Protein AF-A0A7L3XTP7-F1 (afdb_monomer_lite)

Foldseek 3Di:
DVVVVVVVVVVVVVVVVVVVVVVVVVVVVVVVVVVVVVVVVVVVVVVVVVVVVVVVVVVVVVVVVVVVVVVVVVCVVVVVVVVPDDDPDDDD

Organism: NCBI:txid1323832

Structure (mmCIF, N/CA/C/O backbone):
data_AF-A0A7L3XTP7-F1
#
_entry.id   AF-A0A7L3XTP7-F1
#
loop_
_atom_site.group_PDB
_atom_site.id
_atom_site.type_symbol
_atom_site.label_atom_id
_atom_site.label_alt_id
_atom_site.label_comp_id
_atom_site.label_asym_id
_atom_site.label_entity_id
_atom_site.label_seq_id
_atom_site.pdbx_PDB_ins_code
_atom_site.Cartn_x
_atom_site.Cartn_y
_atom_site.Cartn_z
_atom_site.occupancy
_atom_site.B_iso_or_equiv
_atom_site.auth_seq_id
_atom_site.auth_comp_id
_atom_site.auth_asym_id
_atom_site.auth_atom_id
_atom_site.pdbx_PDB_model_num
ATOM 1 N N . SER A 1 1 ? -38.112 1.523 33.788 1.00 68.88 1 SER A N 1
ATOM 2 C CA . SER A 1 1 ? -37.261 1.404 34.989 1.00 68.88 1 SER A CA 1
ATOM 3 C C . SER A 1 1 ? -36.040 2.297 34.810 1.00 68.88 1 SER A C 1
ATOM 5 O O . SER A 1 1 ? -35.416 2.215 33.761 1.00 68.88 1 SER A O 1
ATOM 7 N N . SER A 1 2 ? -35.721 3.172 35.771 1.00 90.19 2 SER A N 1
ATOM 8 C CA . SER A 1 2 ? -34.572 4.101 35.693 1.00 90.19 2 SER A CA 1
ATOM 9 C C . SER A 1 2 ? -33.216 3.376 35.656 1.00 90.19 2 SER A C 1
ATOM 11 O O . SER A 1 2 ? -32.289 3.844 35.001 1.00 90.19 2 SER A O 1
ATOM 13 N N . GLN A 1 3 ? -33.123 2.199 36.278 1.00 94.75 3 GLN A N 1
ATOM 14 C CA . GLN A 1 3 ? -31.917 1.362 36.282 1.00 94.75 3 GLN A CA 1
ATOM 15 C C . GLN A 1 3 ? -31.540 0.852 34.890 1.00 94.75 3 GLN A C 1
ATOM 17 O O . GLN A 1 3 ? -30.386 0.939 34.493 1.00 94.75 3 GLN A O 1
ATOM 22 N N . GLN A 1 4 ? -32.530 0.414 34.114 1.00 95.88 4 GLN A N 1
ATOM 23 C CA . GLN A 1 4 ? -32.310 -0.078 32.755 1.00 95.88 4 GLN A CA 1
ATOM 24 C C . GLN A 1 4 ? -31.802 1.032 31.820 1.00 95.88 4 GLN A C 1
ATOM 26 O O . GLN A 1 4 ? -30.951 0.789 30.972 1.00 95.88 4 GLN A O 1
ATOM 31 N N . ALA A 1 5 ? -32.277 2.270 32.005 1.00 95.88 5 ALA A N 1
ATOM 32 C CA . ALA A 1 5 ? -31.774 3.424 31.260 1.00 95.88 5 ALA A CA 1
ATOM 33 C C . ALA A 1 5 ? -30.315 3.758 31.629 1.00 95.88 5 ALA A C 1
ATOM 35 O O . ALA A 1 5 ? -29.528 4.121 30.760 1.00 95.88 5 ALA A O 1
ATOM 36 N N . LEU A 1 6 ? -29.937 3.597 32.903 1.00 96.88 6 LEU A N 1
ATOM 37 C CA . LEU A 1 6 ? -28.554 3.767 33.361 1.00 96.88 6 LEU A CA 1
ATOM 38 C C . LEU A 1 6 ? -27.615 2.689 32.806 1.00 96.88 6 LEU A C 1
ATOM 40 O O . LEU A 1 6 ? -26.496 3.006 32.415 1.00 96.88 6 LEU A O 1
ATOM 44 N N . GLU A 1 7 ? -28.056 1.434 32.753 1.00 97.38 7 GLU A N 1
ATOM 45 C CA . GLU A 1 7 ? -27.281 0.337 32.158 1.00 97.38 7 GLU A CA 1
ATOM 46 C C . GLU A 1 7 ? -27.080 0.542 30.655 1.00 97.38 7 GLU A C 1
ATOM 48 O O . GLU A 1 7 ? -25.959 0.416 30.169 1.00 97.38 7 GLU A O 1
ATOM 53 N N . GLN A 1 8 ? -28.126 0.959 29.934 1.00 96.94 8 GLN A N 1
ATOM 54 C CA . GLN A 1 8 ? -28.017 1.309 28.515 1.00 96.94 8 GLN A CA 1
ATOM 55 C C . GLN A 1 8 ? -27.063 2.483 28.277 1.00 96.94 8 GLN A C 1
ATOM 57 O O . GLN A 1 8 ? -26.249 2.429 27.360 1.00 96.94 8 GLN A O 1
ATOM 62 N N . ALA A 1 9 ? -27.119 3.522 29.115 1.00 96.81 9 ALA A N 1
ATOM 63 C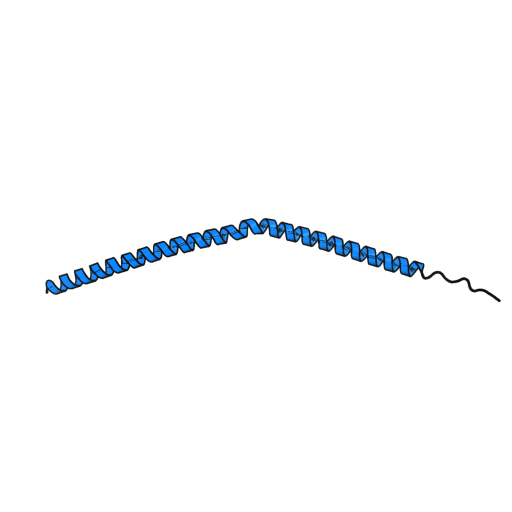 CA . ALA A 1 9 ? -26.207 4.658 29.007 1.00 96.81 9 ALA A CA 1
ATOM 64 C C . ALA A 1 9 ? -24.742 4.256 29.250 1.00 96.81 9 ALA A C 1
ATOM 66 O O . ALA A 1 9 ? -23.848 4.783 28.593 1.00 96.81 9 ALA A O 1
ATOM 67 N N . ARG A 1 10 ? -24.488 3.310 30.165 1.00 97.19 10 ARG A N 1
ATOM 68 C CA . ARG A 1 10 ? -23.140 2.772 30.408 1.00 97.1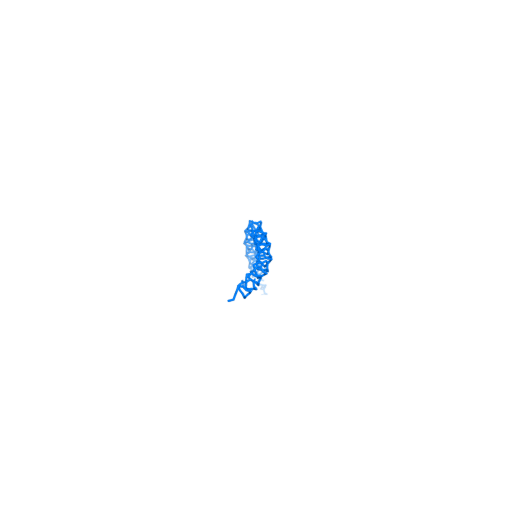9 10 ARG A CA 1
ATOM 69 C C . ARG A 1 10 ? -22.637 1.944 29.233 1.00 97.19 10 ARG A C 1
ATOM 71 O O . ARG A 1 10 ? -21.525 2.188 28.784 1.00 97.19 10 ARG A O 1
ATOM 78 N N . ALA A 1 11 ? -23.462 1.037 28.714 1.00 97.62 11 ALA A N 1
ATOM 79 C CA . ALA A 1 11 ? -23.108 0.224 27.553 1.00 97.62 11 ALA A CA 1
ATOM 80 C C . ALA A 1 11 ? -22.812 1.095 26.318 1.00 97.62 11 ALA A C 1
ATOM 82 O O . ALA A 1 11 ? -21.809 0.893 25.645 1.00 97.62 11 ALA A O 1
ATOM 83 N N . ALA A 1 12 ? -23.626 2.127 26.071 1.00 97.06 12 ALA A N 1
ATOM 84 C CA . ALA A 1 12 ? -23.394 3.067 24.976 1.00 97.06 12 ALA A CA 1
ATOM 85 C C . ALA A 1 12 ? -22.106 3.891 25.159 1.00 97.06 12 ALA A C 1
ATOM 87 O O . ALA A 1 12 ? -21.435 4.215 24.182 1.00 97.06 12 ALA A O 1
ATOM 88 N N . ALA A 1 13 ? -21.750 4.245 26.398 1.00 97.50 13 ALA A N 1
ATOM 89 C CA . ALA A 1 13 ? -20.502 4.950 26.683 1.00 97.50 13 ALA A CA 1
ATOM 90 C C . ALA A 1 13 ? -19.267 4.064 26.448 1.00 97.50 13 ALA A C 1
ATOM 92 O O . ALA A 1 13 ? -18.253 4.560 25.963 1.00 97.50 13 ALA A O 1
ATOM 93 N N . GLU A 1 14 ? -19.360 2.773 26.766 1.00 97.88 14 GLU A N 1
ATOM 94 C CA . GLU A 1 14 ? -18.307 1.789 26.498 1.00 97.88 14 GLU A CA 1
ATOM 95 C C . GLU A 1 14 ? -18.120 1.580 24.988 1.00 97.88 14 GLU A C 1
ATOM 97 O O . GLU A 1 14 ? -17.013 1.745 24.479 1.00 97.88 14 GLU A O 1
ATOM 102 N N . GLU A 1 15 ? -19.214 1.375 24.248 1.00 98.00 15 GLU A N 1
ATOM 103 C CA . GLU A 1 15 ? -19.182 1.234 22.786 1.00 98.00 15 GLU A CA 1
ATOM 104 C C . GLU A 1 15 ? -18.619 2.488 22.089 1.00 98.00 15 GLU A C 1
ATOM 106 O O . GLU A 1 15 ? -17.876 2.389 21.113 1.00 98.00 15 GLU A O 1
ATOM 111 N N . LEU A 1 16 ? -18.915 3.687 22.605 1.00 98.25 16 LEU A N 1
ATOM 112 C CA . LEU A 1 16 ? -18.339 4.933 22.093 1.00 98.25 16 LEU A CA 1
ATOM 113 C C . LEU A 1 16 ? -16.820 5.006 22.279 1.00 98.25 16 LEU A C 1
ATOM 115 O O . LEU A 1 16 ? -16.127 5.507 21.388 1.00 98.25 16 LEU A O 1
ATOM 119 N N . GLU A 1 17 ? -16.294 4.536 23.411 1.00 98.25 17 GLU A N 1
ATOM 120 C CA . GLU A 1 17 ? -14.847 4.530 23.628 1.00 98.25 17 GLU A CA 1
ATOM 121 C C . GLU A 1 17 ? -14.174 3.490 22.723 1.00 98.25 17 GLU A C 1
ATOM 123 O O . GLU A 1 17 ? -13.172 3.813 22.082 1.00 98.25 17 GLU A O 1
ATOM 128 N N . ASP A 1 18 ? -14.775 2.310 22.549 1.00 98.38 18 ASP A N 1
ATOM 129 C CA . ASP A 1 18 ? -14.299 1.298 21.600 1.00 98.38 18 ASP A CA 1
ATOM 130 C C . ASP A 1 18 ? -14.254 1.851 20.170 1.00 98.38 18 ASP A C 1
ATOM 132 O O . ASP A 1 18 ? -13.211 1.812 19.510 1.00 98.38 18 ASP A O 1
ATOM 136 N N . LEU A 1 19 ? -15.342 2.467 19.702 1.00 98.25 19 LEU A N 1
ATOM 137 C CA . LEU A 1 19 ? -15.413 3.082 18.374 1.00 98.25 19 LEU A CA 1
ATOM 138 C C . LEU A 1 19 ? -14.373 4.188 18.179 1.00 98.25 19 LEU A C 1
ATOM 140 O O . LEU A 1 19 ? -13.811 4.337 17.091 1.00 98.25 19 LEU A O 1
ATOM 144 N N . LYS A 1 20 ? -14.077 4.958 19.225 1.00 98.31 20 LYS A N 1
ATOM 145 C CA . LYS A 1 20 ? -13.032 5.983 19.198 1.00 98.31 20 LYS A CA 1
ATOM 146 C C . LYS A 1 20 ? -11.640 5.364 19.077 1.00 98.31 20 LYS A C 1
ATOM 148 O O . LYS A 1 20 ? -10.819 5.895 18.326 1.00 98.31 20 LYS A O 1
ATOM 153 N N . THR A 1 21 ? -11.373 4.240 19.747 1.00 98.25 21 THR A N 1
ATOM 154 C CA . THR A 1 21 ? -10.103 3.516 19.563 1.00 98.25 21 THR A CA 1
ATOM 155 C C . THR A 1 21 ? -9.950 3.000 18.131 1.00 98.25 21 THR A C 1
ATOM 157 O O . THR A 1 21 ? -8.901 3.206 17.519 1.00 98.25 21 THR A O 1
ATOM 160 N N . VAL A 1 22 ? -11.016 2.430 17.559 1.00 98.25 22 VAL A N 1
ATOM 161 C CA . VAL A 1 22 ? -11.042 1.949 16.169 1.00 98.25 22 VAL A CA 1
ATOM 162 C C . VAL A 1 22 ? -10.829 3.102 15.190 1.00 98.25 22 VAL A C 1
ATOM 164 O O . VAL A 1 22 ? -10.004 3.002 14.285 1.00 98.25 22 VAL A O 1
ATOM 167 N N . THR A 1 23 ? -11.521 4.224 15.397 1.00 98.12 23 THR A N 1
ATOM 168 C CA . THR A 1 23 ? -11.401 5.418 14.546 1.00 98.12 23 THR A CA 1
ATOM 169 C C . THR A 1 23 ? -9.968 5.936 14.530 1.00 98.12 23 THR A C 1
ATOM 171 O O . THR A 1 23 ? -9.415 6.173 13.458 1.00 98.12 23 THR A O 1
ATOM 174 N N . LYS A 1 24 ? -9.328 6.034 15.700 1.00 98.06 24 LYS A N 1
ATOM 175 C CA . LYS A 1 24 ? -7.933 6.469 15.802 1.00 98.06 24 LYS A CA 1
ATOM 176 C C . LYS A 1 24 ? -6.982 5.524 15.057 1.00 98.06 24 LYS A C 1
ATOM 178 O O . LYS A 1 24 ? -6.108 5.992 14.332 1.00 98.06 24 LYS A O 1
ATOM 183 N N . GLY A 1 25 ? -7.174 4.210 15.190 1.00 98.31 25 GLY A N 1
ATOM 184 C CA . GLY A 1 25 ? -6.380 3.221 14.453 1.00 98.31 25 GLY A CA 1
ATOM 185 C C . GLY A 1 25 ? -6.515 3.371 12.933 1.00 98.31 25 GLY A C 1
ATOM 186 O O . GLY A 1 25 ? -5.515 3.371 12.215 1.00 98.31 25 GLY A O 1
ATOM 187 N N . LEU A 1 26 ? -7.738 3.588 12.441 1.00 98.12 26 LEU A N 1
ATOM 188 C CA . LEU A 1 26 ? -7.998 3.814 11.016 1.00 98.12 26 LEU A CA 1
ATOM 189 C C . LEU A 1 26 ? -7.388 5.126 10.503 1.00 98.12 26 LEU A C 1
ATOM 191 O O . LEU A 1 26 ? -6.893 5.172 9.376 1.00 98.12 26 LEU A O 1
ATOM 195 N N . GLU A 1 27 ? -7.401 6.196 11.299 1.00 98.31 27 GLU A N 1
ATOM 196 C CA . GLU A 1 27 ? -6.751 7.465 10.946 1.00 98.31 27 GLU A CA 1
ATOM 197 C C . GLU A 1 27 ? -5.231 7.306 10.798 1.00 98.31 27 GLU A C 1
ATOM 199 O O . GLU A 1 27 ? -4.638 7.825 9.844 1.00 98.31 27 GLU A O 1
ATOM 204 N N . GLU A 1 28 ? -4.603 6.555 11.705 1.00 98.25 28 GLU A N 1
ATOM 205 C CA . GLU A 1 28 ? -3.173 6.240 11.660 1.00 98.25 28 GLU A CA 1
ATOM 206 C C . GLU A 1 28 ? -2.818 5.418 10.409 1.00 98.25 28 GLU A C 1
ATOM 208 O O . GLU A 1 28 ? -1.893 5.785 9.672 1.00 98.25 28 GLU A O 1
ATOM 213 N N . GLU A 1 29 ? -3.592 4.370 10.110 1.00 98.00 29 GLU A N 1
ATOM 214 C CA . GLU A 1 29 ? -3.421 3.548 8.906 1.00 98.00 29 GLU A CA 1
ATOM 215 C C . GLU A 1 29 ? -3.623 4.368 7.623 1.00 98.00 29 GLU A C 1
ATOM 217 O O . GLU A 1 29 ? -2.812 4.301 6.695 1.00 98.00 29 GLU A O 1
ATOM 222 N N . ASN A 1 30 ? -4.651 5.221 7.572 1.00 97.88 30 ASN A N 1
ATOM 223 C CA . ASN A 1 30 ? -4.892 6.097 6.426 1.00 97.88 30 ASN A CA 1
ATOM 224 C C . ASN A 1 30 ? -3.716 7.061 6.198 1.00 97.88 30 ASN A C 1
ATOM 226 O O . ASN A 1 30 ? -3.301 7.298 5.058 1.00 97.88 30 ASN A O 1
ATOM 230 N N . GLY A 1 31 ? -3.151 7.603 7.280 1.00 97.94 31 GLY A N 1
ATOM 231 C CA . GLY A 1 31 ? -1.961 8.446 7.236 1.00 97.94 31 GLY A CA 1
ATOM 232 C C . GLY A 1 31 ? -0.746 7.721 6.655 1.00 97.94 31 GLY A C 1
ATOM 233 O O . GLY A 1 31 ? -0.030 8.290 5.821 1.00 97.94 31 GLY A O 1
ATOM 234 N N . GLU A 1 32 ? -0.540 6.465 7.049 1.00 97.44 32 GLU A N 1
ATOM 235 C CA . GLU A 1 32 ? 0.539 5.614 6.546 1.00 97.44 32 GLU A CA 1
ATOM 236 C C . GLU A 1 32 ? 0.350 5.263 5.065 1.00 97.44 32 GLU A C 1
ATOM 238 O O . GLU A 1 32 ? 1.247 5.514 4.258 1.00 97.44 32 GLU A O 1
ATOM 243 N N . LEU A 1 33 ? -0.845 4.826 4.662 1.00 96.75 33 LEU A N 1
ATOM 244 C CA . LEU A 1 33 ? -1.169 4.556 3.257 1.00 96.75 33 LEU A CA 1
ATOM 245 C C . LEU A 1 33 ? -0.947 5.790 2.373 1.00 96.75 33 LEU A C 1
ATOM 247 O O . LEU A 1 33 ? -0.376 5.697 1.285 1.00 96.75 33 LEU A O 1
ATOM 251 N N . ARG A 1 34 ? -1.317 6.984 2.851 1.00 95.81 34 ARG A N 1
ATOM 252 C CA . ARG A 1 34 ? -1.045 8.242 2.136 1.00 95.81 34 ARG A CA 1
ATOM 253 C C . ARG A 1 34 ? 0.450 8.544 2.026 1.00 95.81 34 ARG A C 1
ATOM 255 O O . ARG A 1 34 ? 0.873 9.099 1.009 1.00 95.81 34 ARG A O 1
ATOM 262 N N . ARG A 1 35 ? 1.257 8.236 3.050 1.00 93.25 35 ARG A N 1
ATOM 263 C CA . ARG A 1 35 ? 2.726 8.369 2.979 1.00 93.25 35 ARG A CA 1
ATOM 264 C C . ARG A 1 35 ? 3.298 7.429 1.923 1.00 93.25 35 ARG A C 1
ATOM 266 O O . ARG A 1 35 ? 4.048 7.899 1.068 1.00 93.25 35 ARG A O 1
ATOM 273 N N . GLN A 1 36 ? 2.892 6.164 1.937 1.00 92.12 36 GLN A N 1
ATOM 274 C CA . GLN A 1 36 ? 3.333 5.158 0.970 1.00 92.12 36 GLN A CA 1
ATOM 275 C C . GLN A 1 36 ? 2.944 5.540 -0.460 1.00 92.12 36 GLN A C 1
ATOM 277 O O . GLN A 1 36 ? 3.800 5.560 -1.342 1.00 92.12 36 GLN A O 1
ATOM 282 N N . ALA A 1 37 ? 1.697 5.962 -0.688 1.00 87.12 37 ALA A N 1
ATOM 283 C CA . ALA A 1 37 ? 1.243 6.430 -1.996 1.00 87.12 37 ALA A CA 1
ATOM 284 C C . ALA A 1 37 ? 2.090 7.607 -2.510 1.00 87.12 37 ALA A C 1
ATOM 286 O O . ALA A 1 37 ? 2.513 7.612 -3.664 1.00 87.12 37 ALA A O 1
ATOM 287 N N . ARG A 1 38 ? 2.418 8.584 -1.652 1.00 86.44 38 ARG A N 1
ATOM 288 C CA . ARG A 1 38 ? 3.306 9.696 -2.035 1.00 86.44 38 ARG A CA 1
ATOM 289 C C . ARG A 1 38 ? 4.718 9.232 -2.382 1.00 86.44 38 ARG A C 1
ATOM 291 O O . ARG A 1 38 ? 5.307 9.785 -3.305 1.00 86.44 38 ARG A O 1
ATOM 298 N N . GLN A 1 39 ? 5.269 8.254 -1.665 1.00 83.69 39 GLN A N 1
ATOM 299 C CA . GLN A 1 39 ? 6.589 7.696 -1.975 1.00 83.69 39 GLN A CA 1
ATOM 300 C C . GLN A 1 39 ? 6.571 6.955 -3.316 1.00 83.69 39 GLN A C 1
ATOM 302 O O . GLN A 1 39 ? 7.421 7.216 -4.167 1.00 83.69 39 GLN A O 1
ATOM 307 N N . LEU A 1 40 ? 5.554 6.122 -3.551 1.00 78.94 40 LEU A N 1
ATOM 308 C CA . LEU A 1 40 ? 5.361 5.405 -4.812 1.00 78.94 40 LEU A CA 1
ATOM 309 C C . LEU A 1 40 ? 5.140 6.338 -6.003 1.00 78.94 40 LEU A C 1
ATOM 311 O O . LEU A 1 40 ? 5.589 6.013 -7.092 1.00 78.94 40 LEU A O 1
ATOM 315 N N . VAL A 1 41 ? 4.508 7.500 -5.810 1.00 69.50 41 VAL A N 1
ATOM 316 C CA . VAL A 1 41 ? 4.360 8.549 -6.839 1.00 69.50 41 VAL A CA 1
ATOM 317 C C . VAL A 1 41 ? 5.646 9.365 -7.027 1.00 69.50 41 VAL A C 1
ATOM 319 O O . VAL A 1 41 ? 5.842 9.978 -8.074 1.00 69.50 41 VAL A O 1
ATOM 322 N N . ARG A 1 42 ? 6.565 9.365 -6.056 1.00 60.72 42 ARG A N 1
ATOM 323 C CA . ARG A 1 42 ? 7.868 10.041 -6.179 1.00 60.72 42 ARG A CA 1
ATOM 324 C C . ARG A 1 42 ? 8.892 9.215 -6.963 1.00 60.72 42 ARG A C 1
ATOM 326 O O . ARG A 1 42 ? 9.706 9.791 -7.678 1.00 60.72 42 ARG A O 1
ATOM 333 N N . HIS A 1 43 ? 8.830 7.888 -6.865 1.00 57.34 43 HIS A N 1
ATOM 334 C CA . HIS A 1 43 ? 9.723 6.964 -7.572 1.00 57.34 43 HIS A CA 1
ATOM 335 C C . HIS A 1 43 ? 9.584 6.861 -9.118 1.00 57.34 43 HIS A C 1
ATOM 337 O O . HIS A 1 43 ? 10.588 6.522 -9.742 1.00 57.34 43 HIS A O 1
ATOM 343 N N . PRO A 1 44 ? 8.469 7.199 -9.805 1.00 60.09 44 PRO A N 1
ATOM 344 C CA . PRO A 1 44 ? 8.381 7.133 -11.264 1.00 60.09 44 PRO A CA 1
ATOM 345 C C . PRO A 1 44 ? 8.908 8.415 -11.924 1.00 60.09 44 PRO A C 1
ATOM 347 O O . PRO A 1 44 ? 9.448 8.359 -13.029 1.00 60.09 44 PRO A O 1
ATOM 350 N N . ALA A 1 45 ? 8.806 9.568 -11.249 1.00 56.53 45 ALA A N 1
ATOM 351 C CA . ALA A 1 45 ? 9.141 10.876 -11.817 1.00 56.53 45 ALA A CA 1
ATOM 352 C C . ALA A 1 45 ? 10.643 11.050 -12.100 1.00 56.53 45 ALA A C 1
ATOM 354 O O . ALA A 1 45 ? 11.005 11.699 -13.077 1.00 56.53 45 ALA A O 1
ATOM 355 N N . SER A 1 46 ? 11.521 10.437 -11.299 1.00 57.91 46 SER A N 1
ATOM 356 C CA . SER A 1 46 ? 12.969 10.431 -11.557 1.00 57.91 46 SER A CA 1
ATOM 357 C C . SER A 1 46 ? 13.388 9.422 -12.632 1.00 57.91 46 SER A C 1
ATOM 359 O O . SER A 1 46 ? 14.415 9.612 -13.278 1.00 57.91 46 SER A O 1
ATOM 361 N N . SER A 1 47 ? 12.591 8.373 -12.860 1.00 62.28 47 SER A N 1
ATOM 362 C CA . SER A 1 47 ? 12.884 7.323 -13.847 1.00 62.28 47 SER A CA 1
ATOM 363 C C . SER A 1 47 ? 12.422 7.667 -15.268 1.00 62.28 47 SER A C 1
ATOM 365 O O . SER A 1 47 ? 12.995 7.183 -16.239 1.00 62.28 47 SER A O 1
ATOM 367 N N . LEU A 1 48 ? 11.415 8.534 -15.412 1.00 68.69 48 LEU A N 1
ATOM 368 C CA . LEU A 1 48 ? 10.848 8.942 -16.703 1.00 68.69 48 LEU A CA 1
ATOM 369 C C . LEU A 1 48 ? 11.866 9.636 -17.632 1.00 68.69 48 LEU A C 1
ATOM 371 O O . LEU A 1 48 ? 11.974 9.219 -18.787 1.00 68.69 48 LEU A O 1
ATOM 375 N N . PRO A 1 49 ? 12.645 10.639 -17.176 1.00 75.25 49 PRO A N 1
ATOM 376 C CA . PRO A 1 49 ? 13.658 11.281 -18.017 1.00 75.25 49 PRO A CA 1
ATOM 377 C C . PRO A 1 49 ? 14.796 10.329 -18.392 1.00 75.25 49 PRO A C 1
ATOM 379 O O . PRO A 1 49 ? 15.287 10.355 -19.519 1.00 75.25 49 PRO A O 1
ATOM 382 N N . GLN A 1 50 ? 15.200 9.458 -17.462 1.00 78.94 50 GLN A N 1
ATOM 383 C CA . GLN A 1 50 ? 16.272 8.494 -17.698 1.00 78.94 50 GLN A CA 1
ATOM 384 C C . GLN A 1 50 ? 15.844 7.402 -18.684 1.00 78.94 50 GLN A C 1
ATOM 386 O O . GLN A 1 50 ? 16.604 7.076 -19.589 1.00 78.94 50 GLN A O 1
ATOM 391 N N . ASN A 1 51 ? 14.608 6.907 -18.584 1.00 80.88 51 ASN A N 1
ATOM 392 C CA . ASN A 1 51 ? 14.047 5.966 -19.552 1.00 80.88 51 ASN A CA 1
ATOM 393 C C . ASN A 1 51 ? 13.926 6.580 -20.951 1.00 80.88 51 ASN A C 1
ATOM 395 O O . ASN A 1 51 ? 14.286 5.930 -21.925 1.00 80.88 51 ASN A O 1
ATOM 399 N N . GLN A 1 52 ? 13.479 7.835 -21.071 1.00 85.12 52 GLN A N 1
ATOM 400 C CA . GLN A 1 52 ? 13.428 8.516 -22.372 1.00 85.12 52 GLN A CA 1
ATOM 401 C C . GLN A 1 52 ? 14.816 8.669 -22.998 1.00 85.12 52 GLN A C 1
ATOM 403 O O . GLN A 1 52 ? 14.987 8.421 -24.190 1.00 85.12 52 GLN A O 1
ATOM 408 N N . ARG A 1 53 ? 15.820 9.017 -22.187 1.00 88.06 53 ARG A N 1
ATOM 409 C CA . ARG A 1 53 ? 17.209 9.090 -22.639 1.00 88.06 53 ARG A CA 1
ATOM 410 C C . ARG A 1 53 ? 17.728 7.730 -23.112 1.00 88.06 53 ARG A C 1
ATOM 412 O O . ARG A 1 53 ? 18.278 7.651 -24.203 1.00 88.06 53 ARG A O 1
ATOM 419 N N . LEU A 1 54 ? 17.510 6.671 -22.333 1.00 89.25 54 LEU A N 1
ATOM 420 C CA . LEU A 1 54 ? 17.924 5.312 -22.696 1.00 89.25 54 LEU A CA 1
ATOM 421 C C . LEU A 1 54 ? 17.227 4.811 -23.970 1.00 89.25 54 LEU A C 1
ATOM 423 O O . LEU A 1 54 ? 17.852 4.131 -24.778 1.00 89.25 54 LEU A O 1
ATOM 427 N N . LEU A 1 55 ? 15.957 5.168 -24.184 1.00 90.75 55 LEU A N 1
ATOM 428 C CA . LEU A 1 55 ? 15.246 4.856 -25.425 1.00 90.75 55 LEU A CA 1
ATOM 429 C C . LEU A 1 55 ? 15.876 5.568 -26.626 1.00 90.75 55 LEU A C 1
ATOM 431 O O . LEU A 1 55 ? 16.125 4.924 -27.642 1.00 90.75 55 LEU A O 1
ATOM 435 N N . ALA A 1 56 ? 16.171 6.865 -26.510 1.00 91.94 56 ALA A N 1
ATOM 436 C CA . ALA A 1 56 ? 16.826 7.623 -27.575 1.00 91.94 56 ALA A CA 1
ATOM 437 C C . ALA A 1 56 ? 18.228 7.071 -27.895 1.00 91.94 56 ALA A C 1
ATOM 439 O O . ALA A 1 56 ? 18.562 6.876 -29.062 1.00 91.94 56 ALA A O 1
ATOM 440 N N . GLU A 1 57 ? 19.017 6.748 -26.866 1.00 93.50 57 GLU A N 1
ATOM 441 C CA . GLU A 1 57 ? 20.326 6.101 -27.022 1.00 93.50 57 GLU A CA 1
ATOM 442 C C . GLU A 1 57 ? 20.188 4.723 -27.697 1.00 93.50 57 GLU A C 1
ATOM 444 O O . GLU A 1 57 ? 20.925 4.415 -28.633 1.00 93.50 57 GLU A O 1
ATOM 449 N N . GLY A 1 58 ? 19.195 3.919 -27.303 1.00 95.56 58 GLY A N 1
ATOM 450 C CA . GLY A 1 58 ? 18.905 2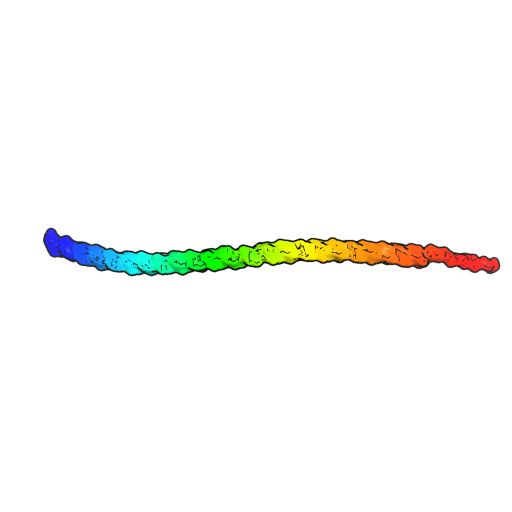.625 -27.926 1.00 95.56 58 GLY A CA 1
ATOM 451 C C . GLY A 1 58 ? 18.483 2.727 -29.396 1.00 95.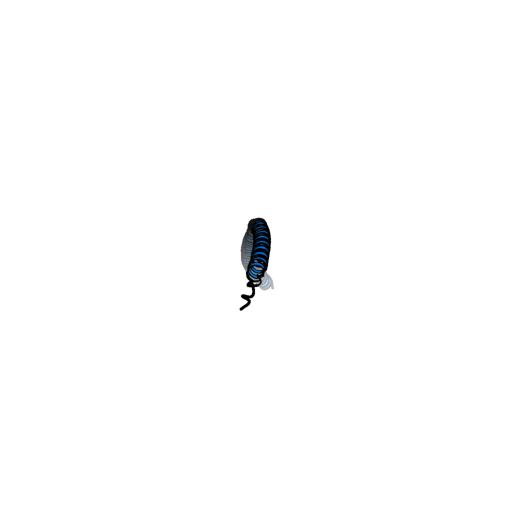56 58 GLY A C 1
ATOM 452 O O . GLY A 1 58 ? 18.878 1.885 -30.204 1.00 95.56 58 GLY A O 1
ATOM 453 N N . HIS A 1 59 ? 17.720 3.761 -29.763 1.00 96.12 59 HIS A N 1
ATOM 454 C CA . HIS A 1 59 ? 17.381 4.050 -31.158 1.00 96.12 59 HIS A CA 1
ATOM 455 C C . HIS A 1 59 ? 18.627 4.412 -31.975 1.00 96.12 59 HIS A C 1
ATOM 457 O O . HIS A 1 59 ? 18.865 3.787 -33.007 1.00 96.12 59 HIS A O 1
ATOM 463 N N . GLY A 1 60 ? 19.465 5.327 -31.478 1.00 96.44 60 GLY A N 1
ATOM 464 C CA . GLY A 1 60 ? 20.693 5.727 -32.172 1.00 96.44 60 GLY A CA 1
ATOM 465 C C . GLY A 1 60 ? 21.688 4.575 -32.353 1.00 96.44 60 GLY A C 1
ATOM 466 O O . GLY A 1 60 ? 22.282 4.428 -33.419 1.00 96.44 60 GLY A O 1
ATOM 467 N N . LEU A 1 61 ? 21.832 3.702 -31.351 1.00 96.38 61 LEU A N 1
ATOM 468 C CA . LEU A 1 61 ? 22.671 2.503 -31.469 1.00 96.38 61 LEU A CA 1
ATOM 469 C C . LEU A 1 61 ? 22.133 1.518 -32.514 1.00 96.38 61 LEU A C 1
ATOM 471 O O . LEU A 1 61 ? 22.908 0.896 -33.237 1.00 96.38 61 LEU A O 1
ATOM 475 N N . ARG A 1 62 ? 20.807 1.378 -32.620 1.00 97.12 62 ARG A N 1
ATOM 476 C CA . ARG A 1 62 ? 20.188 0.512 -33.629 1.00 97.12 62 ARG A CA 1
ATOM 477 C C . ARG A 1 62 ? 20.427 1.033 -35.044 1.00 97.12 62 ARG A C 1
ATOM 479 O O . ARG A 1 62 ? 20.730 0.232 -35.921 1.00 97.12 62 ARG A O 1
ATOM 486 N N . GLU A 1 63 ? 20.323 2.342 -35.254 1.00 96.50 63 GLU A N 1
ATOM 487 C CA . GLU A 1 63 ? 20.621 2.974 -36.546 1.00 96.50 63 GLU A CA 1
ATOM 488 C C . GLU A 1 63 ? 22.089 2.773 -36.940 1.00 96.50 63 GLU A C 1
ATOM 490 O O . GLU A 1 63 ? 22.375 2.383 -38.069 1.00 96.50 63 GLU A O 1
ATOM 495 N N . GLN A 1 64 ? 23.019 2.939 -35.993 1.00 96.12 64 GLN A N 1
ATOM 496 C CA . GLN A 1 64 ? 24.446 2.690 -36.230 1.00 96.12 64 GLN A CA 1
ATOM 497 C C . GLN A 1 64 ? 24.724 1.231 -36.604 1.00 96.12 64 GLN A C 1
ATOM 499 O O . GLN A 1 64 ? 25.476 0.970 -37.539 1.00 96.12 64 GLN A O 1
ATOM 504 N N . LEU A 1 65 ? 24.093 0.274 -35.915 1.00 96.50 65 LEU A N 1
ATOM 505 C CA . LEU A 1 65 ? 24.219 -1.145 -36.254 1.00 96.50 65 LEU A CA 1
ATOM 506 C C . LEU A 1 65 ? 23.667 -1.457 -37.648 1.00 96.50 65 LEU A C 1
ATOM 508 O O . LEU A 1 65 ? 24.262 -2.252 -38.368 1.00 96.50 65 LEU A O 1
ATOM 512 N N . GLN A 1 66 ? 22.552 -0.837 -38.038 1.00 96.75 66 GLN A N 1
ATOM 513 C CA . GLN A 1 66 ? 21.982 -1.009 -39.376 1.00 96.75 66 GLN A CA 1
ATOM 514 C C . GLN A 1 66 ? 22.886 -0.422 -40.464 1.00 96.75 66 GLN A C 1
ATOM 516 O O . GLN A 1 66 ? 23.086 -1.071 -41.488 1.00 96.75 66 GLN A O 1
ATOM 521 N N . ALA A 1 67 ? 23.460 0.761 -40.235 1.00 95.06 67 ALA A N 1
ATOM 522 C CA . ALA A 1 67 ? 24.406 1.380 -41.160 1.00 95.06 67 ALA A CA 1
ATOM 523 C C . ALA A 1 67 ? 25.670 0.524 -41.328 1.00 95.06 67 ALA A C 1
ATOM 525 O O . ALA A 1 67 ? 26.054 0.208 -42.450 1.00 95.06 67 ALA A O 1
ATOM 526 N N . LEU A 1 68 ? 26.254 0.063 -40.218 1.00 95.25 68 LEU A N 1
ATOM 527 C CA . LEU A 1 68 ? 27.437 -0.797 -40.246 1.00 95.25 68 LEU A CA 1
ATOM 528 C C . LEU A 1 68 ? 27.155 -2.142 -40.935 1.00 95.25 68 LEU A C 1
ATOM 530 O O . LEU A 1 68 ? 27.985 -2.635 -41.694 1.00 95.25 68 LEU A O 1
ATOM 534 N N . ALA A 1 69 ? 25.979 -2.733 -40.702 1.00 94.75 69 ALA A N 1
ATOM 535 C CA . ALA A 1 69 ? 25.566 -3.953 -41.389 1.00 94.75 69 ALA A CA 1
ATOM 536 C C . ALA A 1 69 ? 25.425 -3.733 -42.904 1.00 94.75 69 ALA A C 1
ATOM 538 O O . ALA A 1 69 ? 25.865 -4.577 -43.679 1.00 94.75 69 ALA A O 1
ATOM 539 N N . ALA A 1 70 ? 24.864 -2.596 -43.328 1.00 93.38 7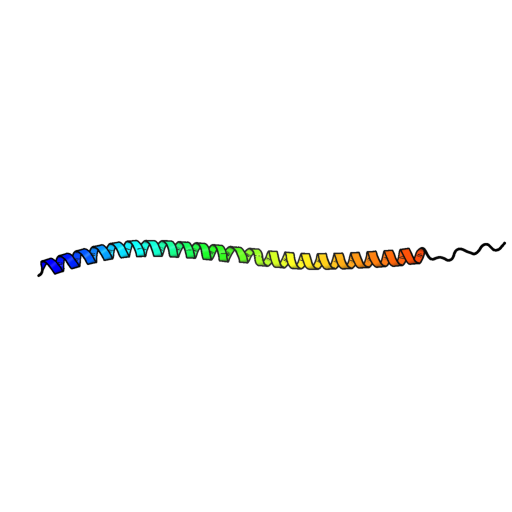0 ALA A N 1
ATOM 540 C CA . ALA A 1 70 ? 24.754 -2.248 -44.742 1.00 93.38 70 ALA A CA 1
ATOM 541 C C . ALA A 1 70 ? 26.136 -2.059 -45.396 1.00 93.38 70 ALA A C 1
ATOM 543 O O . ALA A 1 70 ? 26.383 -2.612 -46.466 1.00 93.38 70 ALA A O 1
ATOM 544 N N . GLU A 1 71 ? 27.059 -1.357 -44.733 1.00 93.19 71 GLU A N 1
ATOM 545 C CA . GLU A 1 71 ? 28.443 -1.200 -45.204 1.00 93.19 71 GLU A CA 1
ATOM 546 C C . GLU A 1 71 ? 29.160 -2.548 -45.331 1.00 93.19 71 GLU A C 1
ATOM 548 O O . GLU A 1 71 ? 29.823 -2.805 -46.333 1.00 93.19 71 GLU A O 1
ATOM 553 N N . MET A 1 72 ? 28.990 -3.444 -44.355 1.00 91.56 72 MET A N 1
ATOM 554 C CA . MET A 1 72 ? 29.563 -4.788 -44.422 1.00 91.56 72 MET A CA 1
ATOM 555 C C . MET A 1 72 ? 29.009 -5.570 -45.617 1.00 91.56 72 MET A C 1
ATOM 557 O O . MET A 1 72 ? 29.786 -6.169 -46.356 1.00 91.56 72 MET A O 1
ATOM 561 N N . THR A 1 73 ? 27.695 -5.520 -45.858 1.00 90.44 73 THR A N 1
ATOM 562 C CA . THR A 1 73 ? 27.106 -6.185 -47.029 1.00 90.44 73 THR A CA 1
ATOM 563 C C . THR A 1 73 ? 27.597 -5.591 -48.349 1.00 90.44 73 THR A C 1
ATOM 565 O O . THR A 1 73 ? 27.855 -6.335 -49.290 1.00 90.44 73 THR A O 1
ATOM 568 N N . ASP A 1 74 ? 27.786 -4.272 -48.427 1.00 89.25 74 ASP A N 1
ATOM 569 C CA . ASP A 1 74 ? 28.294 -3.607 -49.632 1.00 89.25 74 ASP A CA 1
ATOM 570 C C . ASP A 1 74 ? 29.758 -3.980 -49.917 1.00 89.25 74 ASP A C 1
ATOM 572 O O . ASP A 1 74 ? 30.137 -4.260 -51.059 1.00 89.25 74 ASP A O 1
ATOM 576 N N . LEU A 1 75 ? 30.572 -4.085 -48.863 1.00 88.94 75 LEU A N 1
ATOM 577 C CA . LEU A 1 75 ? 31.953 -4.558 -48.940 1.00 88.94 75 LEU A CA 1
ATOM 578 C C . LEU A 1 75 ? 32.042 -6.039 -49.326 1.00 88.94 75 LEU A C 1
ATOM 580 O O . LEU A 1 75 ? 32.907 -6.403 -50.121 1.00 88.94 75 LEU A O 1
ATOM 584 N N . GLU A 1 76 ? 31.155 -6.895 -48.818 1.00 83.12 76 GLU A N 1
ATOM 585 C CA . GLU A 1 76 ? 31.085 -8.310 -49.208 1.00 83.12 76 GLU A CA 1
ATOM 586 C C . GLU A 1 76 ? 30.669 -8.479 -50.673 1.00 83.12 76 GLU A C 1
ATOM 588 O O . GLU A 1 76 ? 31.254 -9.291 -51.396 1.00 83.12 76 GLU A O 1
ATOM 593 N N . VAL A 1 77 ? 29.704 -7.685 -51.143 1.00 79.88 77 VAL A N 1
ATOM 594 C CA . VAL A 1 77 ? 29.269 -7.672 -52.547 1.00 79.88 77 VAL A CA 1
ATOM 595 C C . VAL A 1 77 ? 30.387 -7.150 -53.453 1.00 79.88 77 VAL A C 1
ATOM 597 O O . VAL A 1 77 ? 30.698 -7.776 -54.468 1.00 79.88 77 VAL A O 1
ATOM 600 N N . SER A 1 78 ? 31.057 -6.065 -53.065 1.00 72.88 78 SER A N 1
ATOM 601 C CA . SER A 1 78 ? 32.173 -5.479 -53.818 1.00 72.88 78 SER A CA 1
ATOM 602 C C . SER A 1 78 ? 33.412 -6.384 -53.834 1.00 72.88 78 SER A C 1
ATOM 604 O O . SER A 1 78 ? 34.051 -6.550 -54.875 1.00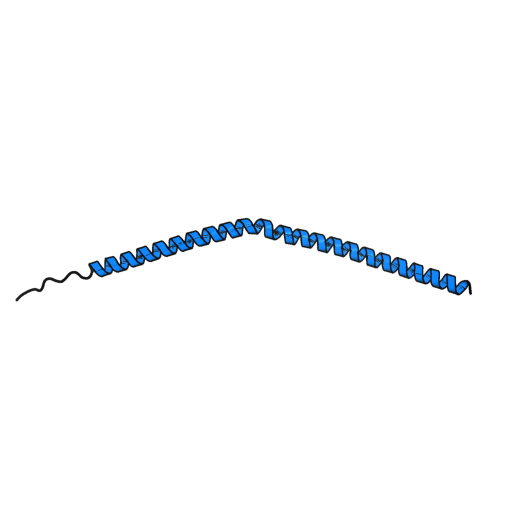 72.88 78 SER A O 1
ATOM 606 N N . GLY A 1 79 ? 33.725 -7.035 -52.710 1.00 64.12 79 GLY A N 1
ATOM 607 C CA . GLY A 1 79 ? 34.803 -8.019 -52.593 1.00 64.12 79 GLY A CA 1
ATOM 608 C C . GLY A 1 79 ? 34.528 -9.294 -53.394 1.00 64.12 79 GLY A C 1
ATOM 609 O O . GLY A 1 79 ? 35.430 -9.819 -54.045 1.00 64.12 79 GLY A O 1
ATOM 610 N N . SER A 1 80 ? 33.270 -9.742 -53.436 1.00 57.91 80 SER A N 1
ATOM 611 C CA . SER A 1 80 ? 32.838 -10.870 -54.274 1.00 57.91 80 SER A CA 1
ATOM 612 C C . SER A 1 80 ? 32.861 -10.519 -55.765 1.00 57.91 80 SER A C 1
ATOM 614 O O . SER A 1 80 ? 33.251 -11.344 -56.590 1.00 57.91 80 SER A O 1
ATOM 616 N N . SER A 1 81 ? 32.524 -9.276 -56.125 1.00 55.72 81 SER A N 1
ATOM 617 C CA . SER A 1 81 ? 32.588 -8.796 -57.508 1.00 55.72 81 SER A CA 1
ATOM 618 C C . SER A 1 81 ? 34.031 -8.616 -58.005 1.00 55.72 81 SER A C 1
ATOM 620 O O . SER A 1 81 ? 34.284 -8.760 -59.200 1.00 55.72 81 SER A O 1
ATOM 622 N N . HIS A 1 82 ? 34.996 -8.364 -57.110 1.00 49.16 82 HIS A N 1
ATOM 623 C CA . HIS A 1 82 ? 36.424 -8.304 -57.443 1.00 49.16 82 HIS A CA 1
ATOM 624 C C . HIS A 1 82 ? 37.092 -9.689 -57.552 1.00 49.16 82 HIS A C 1
ATOM 626 O O . HIS A 1 82 ? 38.201 -9.782 -58.065 1.00 49.16 82 HIS A O 1
ATOM 632 N N . ALA A 1 83 ? 36.443 -10.777 -57.124 1.00 53.19 83 ALA A N 1
ATOM 633 C CA . ALA A 1 83 ? 36.938 -12.145 -57.332 1.00 53.19 83 ALA A CA 1
ATOM 634 C C . ALA A 1 83 ? 36.552 -12.732 -58.709 1.00 53.19 83 ALA A C 1
ATOM 636 O O . ALA A 1 83 ? 37.003 -13.818 -59.067 1.00 53.19 83 ALA A O 1
ATOM 637 N N . ALA A 1 84 ? 35.747 -12.014 -59.501 1.00 49.91 84 ALA A N 1
ATOM 638 C CA . ALA A 1 84 ? 35.214 -12.456 -60.791 1.00 49.91 84 ALA A CA 1
ATOM 639 C C . ALA A 1 84 ? 35.961 -11.865 -62.010 1.00 49.91 84 ALA A C 1
ATOM 641 O O . ALA A 1 84 ? 35.337 -11.523 -63.015 1.00 49.91 84 ALA A O 1
ATOM 642 N N . TRP A 1 85 ? 37.292 -11.728 -61.956 1.00 49.75 85 TRP A N 1
ATOM 643 C CA . TRP A 1 85 ? 38.070 -11.392 -63.160 1.00 49.75 85 TRP A CA 1
ATOM 644 C C . TRP A 1 85 ? 38.204 -12.630 -64.062 1.00 49.75 85 TRP A C 1
ATOM 646 O O . TRP A 1 85 ? 38.544 -13.707 -63.563 1.00 49.75 85 TRP A O 1
ATOM 656 N N . PRO A 1 86 ? 37.978 -12.519 -65.385 1.00 53.66 86 PRO A N 1
ATOM 657 C CA . PRO A 1 86 ? 38.172 -13.640 -66.291 1.00 53.66 86 PRO A CA 1
ATOM 658 C C . PRO A 1 86 ? 39.671 -13.952 -66.383 1.00 53.66 86 PRO A C 1
ATOM 660 O O . PRO A 1 86 ? 40.470 -13.108 -66.788 1.00 53.66 86 PRO A O 1
ATOM 663 N N . MET A 1 87 ? 40.063 -15.168 -65.998 1.00 53.28 87 MET A N 1
ATOM 664 C CA . MET A 1 87 ? 41.413 -15.678 -66.248 1.00 53.28 87 MET A CA 1
ATOM 665 C C . MET A 1 87 ? 41.679 -15.667 -67.764 1.00 53.28 87 MET A C 1
ATOM 667 O O . MET A 1 87 ? 40.847 -16.183 -68.517 1.00 53.28 87 MET A O 1
ATOM 671 N N . PRO A 1 88 ? 42.807 -15.106 -68.244 1.00 47.00 88 PRO A N 1
ATOM 672 C CA . PRO A 1 88 ? 43.137 -15.141 -69.661 1.00 47.00 88 PRO A CA 1
ATOM 673 C C . PRO A 1 88 ? 43.334 -16.596 -70.092 1.00 47.00 88 PRO A C 1
ATOM 675 O O . PRO A 1 88 ? 44.173 -17.317 -69.551 1.00 47.00 88 PRO A O 1
ATOM 678 N N . SER A 1 89 ? 42.528 -17.039 -71.056 1.00 54.41 89 SER A N 1
ATOM 679 C CA . SER A 1 89 ? 42.640 -18.365 -71.654 1.00 54.41 89 SER A CA 1
ATOM 680 C C . SER A 1 89 ? 44.004 -18.496 -72.331 1.00 54.41 89 SER A C 1
ATOM 682 O O . SER A 1 89 ? 44.260 -17.871 -73.361 1.00 54.41 89 SER A O 1
ATOM 684 N N . ALA A 1 90 ? 44.890 -19.301 -71.745 1.00 48.28 90 ALA A N 1
ATOM 685 C CA . ALA A 1 90 ? 46.123 -19.714 -72.397 1.00 48.28 90 ALA A CA 1
ATOM 686 C C . ALA A 1 90 ? 45.756 -20.536 -73.642 1.00 48.28 90 ALA A C 1
ATOM 688 O O . ALA A 1 90 ? 45.190 -21.623 -73.531 1.00 48.28 90 ALA A O 1
ATOM 689 N N . SER A 1 91 ? 46.022 -19.979 -74.823 1.00 49.44 91 SER A N 1
ATOM 690 C CA . SER A 1 91 ? 45.906 -20.696 -76.095 1.00 49.44 91 SER A CA 1
ATOM 691 C C . SER A 1 91 ? 47.199 -21.482 -76.332 1.00 49.44 91 SER A C 1
ATOM 693 O O . SER A 1 91 ? 48.282 -20.907 -76.209 1.00 49.44 91 SER A O 1
ATOM 695 N N . LEU A 1 92 ? 47.059 -22.784 -76.608 1.00 46.19 92 LEU A N 1
ATOM 696 C CA . LEU A 1 92 ? 48.108 -23.704 -77.073 1.00 46.19 92 LEU A CA 1
ATOM 697 C C . LEU A 1 92 ? 48.332 -23.560 -78.581 1.00 46.19 92 LEU A C 1
ATOM 699 O O . LEU A 1 92 ? 47.325 -23.340 -79.294 1.00 46.19 92 LEU A O 1
#

pLDDT: mean 84.08, std 17.28, range [46.19, 98.38]

Secondary structure (DSSP, 8-state):
-HHHHHHHHHHHHHHHHHHHHHHHHHHHHHHHHHHHHHHHHHHHHTHHHHHHHHHHHHHHHHHHHHHHHHHHHHHHHHHHHTT-PPPP----

InterPro domains:
  IPR042103 Serine-tRNA synthetase, type1, N-terminal domain superfamily [G3DSA:1.10.287.40] (2-84)

Radius of gyration: 40.52 Å; chains: 1; bounding box: 85×35×113 Å

Sequence (92 aa):
SSQQALEQARAAAEELEDLKTVTKGLEEENGELRRQARQLVRHPASSLPQNQRLLAEGHGLREQLQALAAEMTDLEVSGSSHAAWPMPSASL